Protein AF-W7C9P1-F1 (afdb_monomer)

Structure (mmCIF, N/CA/C/O backbone):
data_AF-W7C9P1-F1
#
_entry.id   AF-W7C9P1-F1
#
loop_
_atom_site.group_PDB
_atom_site.id
_atom_site.type_symbol
_atom_site.label_atom_id
_atom_site.label_alt_id
_atom_site.label_comp_id
_atom_site.label_asym_id
_atom_site.label_entity_id
_atom_site.label_seq_id
_atom_site.pdbx_PDB_ins_code
_atom_site.Cartn_x
_atom_site.Cartn_y
_atom_site.Cartn_z
_atom_site.occupancy
_atom_site.B_iso_or_equiv
_atom_site.auth_seq_id
_atom_site.auth_comp_id
_atom_site.auth_asym_id
_atom_site.auth_atom_id
_atom_site.pdbx_PDB_model_num
ATOM 1 N N . MET A 1 1 ? 1.995 15.507 2.964 1.00 58.19 1 MET A N 1
ATOM 2 C CA . MET A 1 1 ? 1.226 14.463 2.257 1.00 58.19 1 MET A CA 1
ATOM 3 C C . MET A 1 1 ? 0.736 15.011 0.924 1.00 58.19 1 MET A C 1
ATOM 5 O O . MET A 1 1 ? -0.147 15.858 0.906 1.00 58.19 1 MET A O 1
ATOM 9 N N . LYS A 1 2 ? 1.334 14.571 -0.186 1.00 70.00 2 LYS A N 1
ATOM 10 C CA . LYS A 1 2 ? 0.859 14.867 -1.545 1.00 70.00 2 LYS A CA 1
ATOM 11 C C . LYS A 1 2 ? 0.631 13.533 -2.247 1.00 70.00 2 LYS A C 1
ATOM 13 O O . LYS A 1 2 ? 1.582 12.778 -2.423 1.00 70.00 2 LYS A O 1
ATOM 18 N N . ALA A 1 3 ? -0.624 13.221 -2.562 1.00 76.38 3 ALA A N 1
ATOM 19 C CA . ALA A 1 3 ? -0.940 12.045 -3.362 1.00 76.38 3 ALA A CA 1
ATOM 20 C C . ALA A 1 3 ? -0.412 12.241 -4.796 1.00 76.38 3 ALA A C 1
ATOM 22 O O . ALA A 1 3 ? -0.352 13.381 -5.271 1.00 76.38 3 ALA A O 1
ATOM 23 N N . PRO A 1 4 ? 0.000 11.167 -5.485 1.00 81.19 4 PRO A N 1
ATOM 24 C CA . PRO A 1 4 ? 0.411 11.264 -6.876 1.00 81.19 4 PRO A CA 1
ATOM 25 C C . PRO A 1 4 ? -0.785 11.641 -7.756 1.00 81.19 4 PRO A C 1
ATOM 27 O O . PRO A 1 4 ? -1.886 11.125 -7.572 1.00 81.19 4 PRO A O 1
ATOM 30 N N . THR A 1 5 ? -0.558 12.508 -8.740 1.00 83.81 5 THR A N 1
ATOM 31 C CA . THR A 1 5 ? -1.528 12.742 -9.814 1.00 83.81 5 THR A CA 1
ATOM 32 C C . THR A 1 5 ? -1.444 11.582 -10.802 1.00 83.81 5 THR A C 1
ATOM 34 O O . THR A 1 5 ? -0.362 11.271 -11.304 1.00 83.81 5 THR A O 1
ATOM 37 N N . LEU A 1 6 ? -2.574 10.938 -11.084 1.00 82.06 6 LEU A N 1
ATOM 38 C CA . LEU A 1 6 ? -2.697 9.866 -12.071 1.00 82.06 6 LEU A CA 1
ATOM 39 C C . LEU A 1 6 ? -3.801 10.235 -13.069 1.00 82.06 6 LEU A C 1
ATOM 41 O O . LEU A 1 6 ? -4.776 10.857 -12.660 1.00 82.06 6 LEU A O 1
ATOM 45 N N . PRO A 1 7 ? -3.668 9.870 -14.356 1.00 82.50 7 PRO A N 1
ATOM 46 C CA . PRO A 1 7 ? -4.754 10.040 -15.314 1.00 82.50 7 PRO A CA 1
ATOM 47 C C . PRO A 1 7 ? -5.923 9.104 -14.974 1.00 82.50 7 PRO A C 1
ATOM 49 O O . PRO A 1 7 ? -5.694 7.966 -14.548 1.00 82.50 7 PRO A O 1
ATOM 52 N N . ASP A 1 8 ? -7.155 9.550 -15.230 1.00 80.50 8 ASP A N 1
ATOM 53 C CA . ASP A 1 8 ? -8.394 8.824 -14.898 1.00 80.50 8 ASP A CA 1
ATOM 54 C C . ASP A 1 8 ? -8.399 7.387 -15.441 1.00 80.50 8 ASP A C 1
ATOM 56 O O . ASP A 1 8 ? -8.692 6.432 -14.723 1.00 80.50 8 ASP A O 1
ATOM 60 N N . THR A 1 9 ? -7.919 7.209 -16.675 1.00 78.88 9 THR A N 1
ATOM 61 C CA . THR A 1 9 ? -7.809 5.902 -17.346 1.00 78.88 9 THR A CA 1
ATOM 62 C C . THR A 1 9 ? -6.934 4.891 -16.604 1.00 78.88 9 THR A C 1
ATOM 64 O O . THR A 1 9 ? -7.129 3.681 -16.738 1.00 78.88 9 THR A O 1
ATOM 67 N N . LYS A 1 10 ? -5.950 5.359 -15.824 1.00 78.25 10 LYS A N 1
ATOM 68 C CA . LYS A 1 10 ? -5.154 4.493 -14.948 1.00 78.25 10 LYS A CA 1
ATOM 69 C C . LYS A 1 10 ? -5.873 4.234 -13.632 1.00 78.25 10 LYS A C 1
ATOM 71 O O . LYS A 1 10 ? -5.804 3.108 -13.158 1.00 78.25 10 LYS A O 1
ATOM 76 N N . MET A 1 11 ? -6.563 5.224 -13.064 1.00 79.75 11 MET A N 1
ATOM 77 C CA . MET A 1 11 ? -7.302 5.069 -11.804 1.00 79.75 11 MET A CA 1
ATOM 78 C C . MET A 1 11 ? -8.395 4.000 -11.883 1.00 79.75 11 MET A C 1
ATOM 80 O O . MET A 1 11 ? -8.515 3.206 -10.954 1.00 79.75 11 MET A O 1
ATOM 84 N N . GLU A 1 12 ? -9.132 3.926 -12.991 1.00 80.00 12 GLU A N 1
ATOM 85 C CA . GLU A 1 12 ? -10.220 2.951 -13.183 1.00 80.00 12 GLU A CA 1
ATOM 86 C C . GLU A 1 12 ? -9.760 1.486 -13.137 1.00 80.00 12 GLU A C 1
ATOM 88 O O . GLU A 1 12 ? -10.553 0.595 -12.840 1.00 80.00 12 GLU A O 1
ATOM 93 N N . ARG A 1 13 ? -8.478 1.225 -13.419 1.00 83.38 13 ARG A N 1
ATOM 94 C CA . ARG A 1 13 ? -7.908 -0.130 -13.503 1.00 83.38 13 ARG A CA 1
ATOM 95 C C . ARG A 1 13 ? -7.174 -0.565 -12.236 1.00 83.38 13 ARG A C 1
ATOM 97 O O . ARG A 1 13 ? -6.695 -1.694 -12.175 1.00 83.38 13 ARG A O 1
ATOM 104 N N . LEU A 1 14 ? -7.027 0.322 -11.254 1.00 89.88 14 LEU A N 1
ATOM 105 C CA . LEU A 1 14 ? -6.298 0.020 -10.027 1.00 89.88 14 LEU A CA 1
ATOM 106 C C . LEU A 1 14 ? -7.180 -0.762 -9.052 1.00 89.88 14 LEU A C 1
ATOM 108 O O . LEU A 1 14 ? -8.279 -0.335 -8.710 1.00 89.88 14 LEU A O 1
ATOM 112 N N . VAL A 1 15 ? -6.640 -1.858 -8.520 1.00 94.69 15 VAL A N 1
ATOM 113 C CA . VAL A 1 15 ? -7.238 -2.570 -7.380 1.00 94.69 15 VAL A CA 1
ATOM 114 C C . VAL A 1 15 ? -7.120 -1.735 -6.101 1.00 94.69 15 VAL A C 1
ATOM 116 O O . VAL A 1 15 ? -8.031 -1.688 -5.276 1.00 94.69 15 VAL A O 1
ATOM 119 N N . PHE A 1 16 ? -6.001 -1.031 -5.954 1.00 95.50 16 PHE A N 1
ATOM 120 C CA . PHE A 1 16 ? -5.776 -0.039 -4.910 1.00 95.50 16 PHE A CA 1
ATOM 121 C C . PHE A 1 16 ? -4.859 1.084 -5.405 1.00 95.50 16 PHE A C 1
ATOM 123 O O . PHE A 1 16 ? -4.040 0.893 -6.310 1.00 95.50 16 PHE A O 1
ATOM 130 N N . LEU A 1 17 ? -4.964 2.251 -4.773 1.00 94.62 17 LEU A N 1
ATOM 131 C CA . LEU A 1 17 ? -4.023 3.356 -4.916 1.00 94.62 17 LEU A CA 1
ATOM 132 C C . LEU A 1 17 ? -3.065 3.338 -3.729 1.00 94.62 17 LEU A C 1
ATOM 134 O O . LEU A 1 17 ? -3.497 3.223 -2.588 1.00 94.62 17 LEU A O 1
ATOM 138 N N . GLY A 1 18 ? -1.768 3.510 -3.959 1.00 95.00 18 GLY A N 1
ATOM 139 C CA . GLY A 1 18 ? -0.845 3.704 -2.851 1.00 95.00 18 GLY A CA 1
ATOM 140 C C . GLY A 1 18 ? 0.397 4.479 -3.237 1.00 95.00 18 GLY A C 1
ATOM 141 O O . GLY A 1 18 ? 0.842 4.432 -4.380 1.00 95.00 18 GLY A O 1
ATOM 142 N N . TRP A 1 19 ? 0.995 5.171 -2.276 1.00 94.44 19 TRP A N 1
ATOM 143 C CA . TRP A 1 19 ? 2.204 5.962 -2.500 1.00 94.44 19 TRP A CA 1
ATOM 144 C C . TRP A 1 19 ? 3.051 6.058 -1.237 1.00 94.44 19 TRP A C 1
ATOM 146 O O . TRP A 1 19 ? 2.551 5.911 -0.122 1.00 94.44 19 TRP A O 1
ATOM 156 N N . ASN A 1 20 ? 4.345 6.298 -1.434 1.00 92.94 20 ASN A N 1
ATOM 157 C CA . ASN A 1 20 ? 5.298 6.516 -0.353 1.00 92.94 20 ASN A CA 1
ATOM 158 C C . ASN A 1 20 ? 5.484 8.026 -0.164 1.00 92.94 20 ASN A C 1
ATOM 160 O O . ASN A 1 20 ? 5.810 8.729 -1.118 1.00 92.94 20 ASN A O 1
ATOM 164 N N . ASP A 1 21 ? 5.297 8.514 1.056 1.00 91.31 21 ASP A N 1
ATOM 165 C CA . ASP A 1 21 ? 5.729 9.839 1.492 1.00 91.31 21 ASP A CA 1
ATOM 166 C C . ASP A 1 21 ? 7.104 9.682 2.152 1.00 91.31 21 ASP A C 1
ATOM 168 O O . ASP A 1 21 ? 7.225 9.244 3.299 1.00 91.31 21 ASP A O 1
ATOM 172 N N . THR A 1 22 ? 8.154 9.979 1.388 1.00 85.44 22 THR A N 1
ATOM 173 C CA . THR A 1 22 ? 9.546 9.828 1.831 1.00 85.44 22 THR A CA 1
ATOM 174 C C . THR A 1 22 ? 9.912 10.796 2.952 1.00 85.44 22 THR A C 1
ATOM 176 O O . THR A 1 22 ? 10.745 10.450 3.785 1.00 85.44 22 THR A O 1
ATOM 179 N N . GLY A 1 23 ? 9.271 11.967 3.026 1.00 87.19 23 GLY A N 1
ATOM 180 C CA . GLY A 1 23 ? 9.498 12.926 4.108 1.00 87.19 23 GLY A CA 1
ATOM 181 C C . GLY A 1 23 ? 8.985 12.404 5.449 1.00 87.19 23 GLY A C 1
ATOM 182 O O . GLY A 1 23 ? 9.651 12.550 6.467 1.00 87.19 23 GLY A O 1
ATOM 183 N N . ALA A 1 24 ? 7.831 11.733 5.439 1.00 87.62 24 ALA A N 1
ATOM 184 C CA . ALA A 1 24 ? 7.244 11.137 6.638 1.00 87.62 24 ALA A CA 1
ATOM 185 C C . ALA A 1 24 ? 7.675 9.680 6.895 1.00 87.62 24 ALA A C 1
ATOM 187 O O . ALA A 1 24 ? 7.278 9.113 7.911 1.00 87.62 24 ALA A O 1
ATOM 188 N N . GLN A 1 25 ? 8.422 9.054 5.975 1.00 90.00 25 GLN A N 1
ATOM 189 C CA . GLN A 1 25 ? 8.707 7.607 5.966 1.00 90.00 25 GLN A CA 1
ATOM 190 C C . GLN A 1 25 ? 7.433 6.750 6.090 1.00 90.00 25 GLN A C 1
ATOM 192 O O . GLN A 1 25 ? 7.408 5.691 6.726 1.00 90.00 25 GLN A O 1
ATOM 197 N N . LYS A 1 26 ? 6.349 7.220 5.464 1.00 93.69 26 LYS A N 1
ATOM 198 C CA . LYS A 1 26 ? 5.038 6.566 5.476 1.00 93.69 26 LYS A CA 1
ATOM 199 C C . LYS A 1 26 ? 4.673 6.057 4.096 1.00 93.69 26 LYS A C 1
ATOM 201 O O . LYS A 1 26 ? 5.013 6.666 3.086 1.00 93.69 26 LYS A O 1
ATOM 206 N N . LYS A 1 27 ? 3.907 4.976 4.051 1.00 95.75 27 LYS A N 1
ATOM 207 C CA . LYS A 1 27 ? 3.139 4.583 2.872 1.00 95.75 27 LYS A CA 1
ATOM 208 C C . LYS A 1 27 ? 1.655 4.748 3.181 1.00 95.75 27 LYS A C 1
ATOM 210 O O . LYS A 1 27 ? 1.195 4.438 4.279 1.00 95.75 27 LYS A O 1
ATOM 215 N N . PHE A 1 28 ? 0.927 5.247 2.195 1.00 95.38 28 PHE A N 1
ATOM 216 C CA . PHE A 1 28 ? -0.522 5.372 2.216 1.00 95.38 28 PHE A CA 1
ATOM 217 C C . PHE A 1 28 ? -1.112 4.416 1.189 1.00 95.38 28 PHE A C 1
ATOM 219 O O . PHE A 1 28 ? -0.553 4.261 0.100 1.00 95.38 28 PHE A O 1
ATOM 226 N N . ILE A 1 29 ? -2.218 3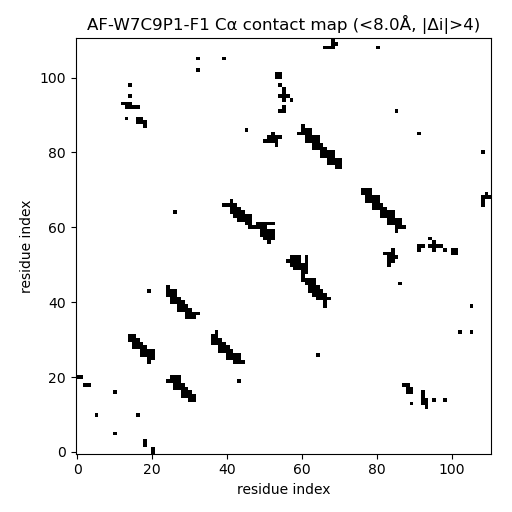.772 1.545 1.00 95.62 29 ILE A N 1
ATOM 227 C CA . ILE A 1 29 ? -2.969 2.843 0.703 1.00 95.62 29 ILE A CA 1
ATOM 228 C C . ILE A 1 29 ? -4.441 3.236 0.785 1.00 95.62 29 ILE A C 1
ATOM 230 O O . ILE A 1 29 ? -4.964 3.466 1.871 1.00 95.62 29 ILE A O 1
ATOM 234 N N . ILE A 1 30 ? -5.110 3.307 -0.358 1.00 94.62 30 ILE A N 1
ATOM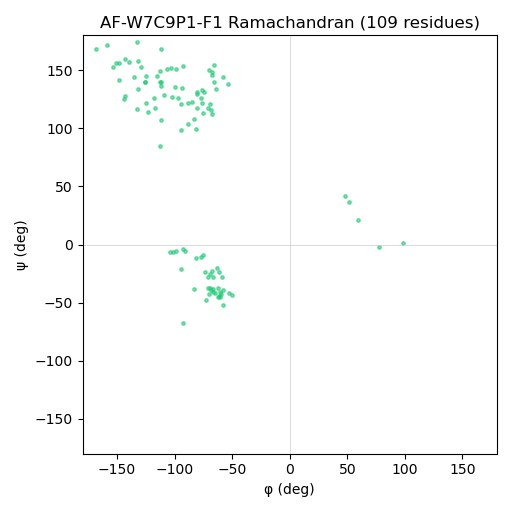 235 C CA . ILE A 1 30 ? -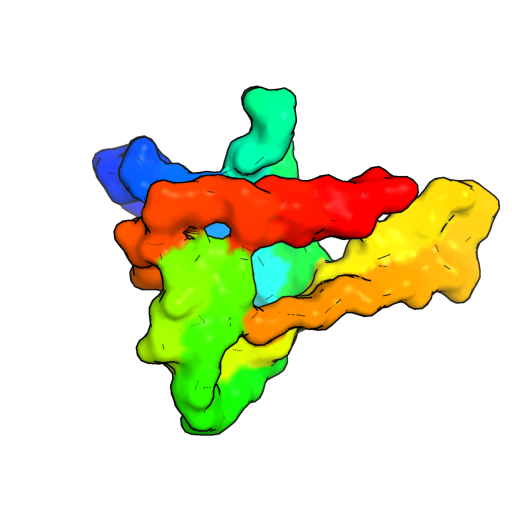6.552 3.480 -0.479 1.00 94.62 30 ILE A CA 1
ATOM 236 C C . ILE A 1 30 ? -7.069 2.326 -1.328 1.00 94.62 30 ILE A C 1
ATOM 238 O O . ILE A 1 30 ? -6.639 2.150 -2.468 1.00 94.62 30 ILE A O 1
ATOM 242 N N . ALA A 1 31 ? -7.991 1.549 -0.775 1.00 94.88 31 ALA A N 1
ATOM 243 C CA . ALA A 1 31 ? -8.592 0.401 -1.440 1.00 94.88 31 ALA A CA 1
ATOM 244 C C . ALA A 1 31 ? -10.090 0.336 -1.144 1.00 94.88 31 ALA A C 1
ATOM 246 O O . ALA A 1 31 ? -10.553 0.873 -0.134 1.00 94.88 31 ALA A O 1
ATOM 247 N N . LYS A 1 32 ? -10.855 -0.328 -2.011 1.00 92.81 32 LYS A N 1
ATOM 248 C CA . LYS A 1 32 ? -12.233 -0.701 -1.678 1.00 92.81 32 LYS A CA 1
ATOM 249 C C . LYS A 1 32 ? -12.199 -1.892 -0.723 1.00 92.81 32 LYS A C 1
ATOM 251 O O . LYS A 1 32 ? -11.473 -2.841 -0.977 1.00 92.81 32 LYS A O 1
ATOM 256 N N . HIS A 1 33 ? -12.982 -1.820 0.343 1.00 92.25 33 HIS A N 1
ATOM 257 C CA . HIS A 1 33 ? -13.188 -2.893 1.308 1.00 92.25 33 HIS A CA 1
ATOM 258 C C . HIS A 1 33 ? -14.649 -2.861 1.757 1.00 92.25 33 HIS A C 1
ATOM 260 O O . HIS A 1 33 ? -15.142 -1.790 2.116 1.00 92.25 33 HIS A O 1
ATOM 266 N N . ASP A 1 34 ? -15.348 -3.996 1.685 1.00 90.44 34 ASP A N 1
ATOM 267 C CA . ASP A 1 34 ? -16.790 -4.110 1.964 1.00 90.44 34 ASP A CA 1
ATOM 268 C C . ASP A 1 34 ? -17.629 -3.017 1.252 1.00 90.44 34 ASP A C 1
ATOM 270 O O . ASP A 1 34 ? -18.518 -2.386 1.820 1.00 90.44 34 ASP A O 1
ATOM 274 N N . GLY A 1 35 ? -17.299 -2.736 -0.015 1.00 89.12 35 GLY A N 1
ATOM 275 C CA . GLY A 1 35 ? -17.989 -1.737 -0.844 1.00 89.12 35 GLY A CA 1
ATOM 276 C C . GLY A 1 35 ? -17.630 -0.271 -0.559 1.00 89.12 35 GLY A C 1
ATOM 277 O O . GLY A 1 35 ? -18.102 0.613 -1.272 1.00 89.12 35 GLY A O 1
ATOM 278 N N . GLN A 1 36 ? -16.766 0.010 0.421 1.00 92.12 36 GLN A N 1
ATOM 279 C CA . GLN A 1 36 ? -16.383 1.369 0.816 1.00 92.12 36 GLN A CA 1
ATOM 280 C C . GLN A 1 36 ? -14.902 1.656 0.559 1.00 92.12 36 GLN A C 1
ATOM 282 O O . GLN A 1 36 ? -14.042 0.794 0.735 1.00 92.12 36 GLN A O 1
ATOM 287 N N . LEU A 1 37 ? -14.577 2.899 0.189 1.00 92.69 37 LEU A N 1
ATOM 288 C CA . LEU A 1 37 ? -13.183 3.340 0.119 1.00 92.69 37 LEU A CA 1
ATOM 289 C C . LEU A 1 37 ? -12.596 3.439 1.528 1.00 92.69 37 LEU A C 1
ATOM 291 O O . LEU A 1 37 ? -13.070 4.195 2.371 1.00 92.69 37 LEU A O 1
ATOM 295 N N . THR A 1 38 ? -11.536 2.676 1.766 1.00 93.50 38 THR A N 1
ATOM 296 C CA . THR A 1 38 ? -10.817 2.612 3.033 1.00 93.50 38 THR A CA 1
ATOM 297 C C . THR A 1 38 ? -9.382 3.077 2.838 1.00 93.50 38 THR A C 1
ATOM 299 O O . THR A 1 38 ? -8.659 2.550 1.993 1.00 93.50 38 THR A O 1
ATOM 302 N N . GLY A 1 39 ? -8.968 4.049 3.651 1.00 93.00 39 GLY A N 1
ATOM 303 C CA . GLY A 1 39 ? -7.584 4.499 3.746 1.00 93.00 39 GLY A CA 1
ATOM 304 C C . GLY A 1 39 ? -6.833 3.787 4.869 1.00 93.00 39 GLY A C 1
ATOM 305 O O . GLY A 1 39 ? -7.327 3.692 5.991 1.00 93.00 39 GLY A O 1
ATOM 306 N N . VAL A 1 40 ? -5.619 3.337 4.574 1.00 93.19 40 VAL A N 1
ATOM 307 C CA . VAL A 1 40 ? -4.662 2.776 5.528 1.00 93.19 40 VAL A CA 1
ATOM 308 C C . VAL A 1 40 ? -3.353 3.548 5.410 1.00 93.19 40 VAL A C 1
ATOM 310 O O . VAL A 1 40 ? -2.905 3.884 4.313 1.00 93.19 40 VAL A O 1
ATOM 313 N N . GLN A 1 41 ? -2.719 3.823 6.547 1.00 93.7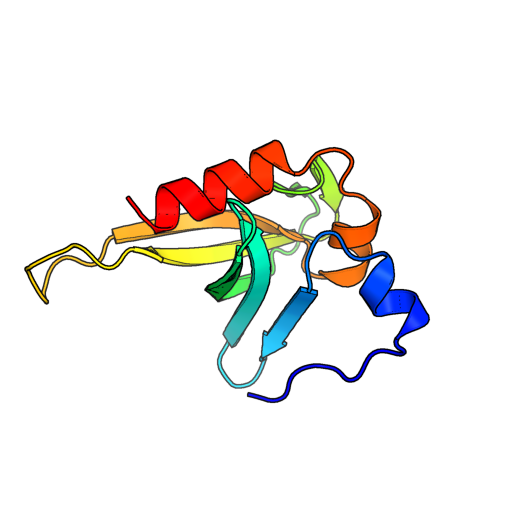5 41 GLN A N 1
ATOM 314 C CA . GLN A 1 41 ? -1.375 4.389 6.597 1.00 93.75 41 GLN A CA 1
ATOM 315 C C . GLN A 1 41 ? -0.484 3.562 7.517 1.00 93.75 41 GLN A C 1
ATOM 317 O O . GLN A 1 41 ? -0.961 2.948 8.468 1.00 93.75 41 GLN A O 1
ATOM 322 N N . GLY A 1 42 ? 0.813 3.592 7.248 1.00 94.50 42 GLY A N 1
ATOM 323 C CA . GLY A 1 42 ? 1.809 2.894 8.045 1.00 94.50 42 GLY A CA 1
ATOM 324 C C . GLY A 1 42 ? 3.221 3.335 7.688 1.00 94.50 42 GLY A C 1
ATOM 325 O O . GLY A 1 42 ? 3.429 4.019 6.682 1.00 94.50 42 GLY A O 1
ATOM 326 N N . SER A 1 43 ? 4.195 2.952 8.508 1.00 96.00 43 SER A N 1
ATOM 327 C CA . SER A 1 43 ? 5.606 3.122 8.149 1.00 96.00 43 SER A CA 1
ATOM 328 C C . SER A 1 43 ? 5.981 2.160 7.024 1.00 96.00 43 SER A C 1
ATOM 330 O O . SER A 1 43 ? 5.399 1.080 6.897 1.00 96.00 43 SER A O 1
ATOM 332 N N . PHE A 1 44 ? 6.936 2.557 6.186 1.00 96.25 44 PHE A N 1
ATOM 333 C CA . PHE A 1 44 ? 7.438 1.706 5.112 1.00 96.25 44 PHE A CA 1
ATOM 334 C C . PHE A 1 44 ? 8.961 1.696 5.098 1.00 96.25 44 PHE A C 1
ATOM 336 O O . PHE A 1 44 ? 9.591 2.716 4.832 1.00 96.25 44 PHE A O 1
ATOM 343 N N . THR A 1 45 ? 9.549 0.528 5.344 1.00 95.62 45 THR A N 1
ATOM 344 C CA . THR A 1 45 ? 11.001 0.329 5.321 1.00 95.62 45 THR A CA 1
ATOM 345 C C . THR A 1 45 ? 11.372 -0.567 4.139 1.00 95.62 45 THR A C 1
ATOM 347 O O . THR A 1 45 ? 11.093 -1.769 4.187 1.00 95.62 45 THR A O 1
ATOM 350 N N . PRO A 1 46 ? 11.977 -0.027 3.064 1.00 94.12 46 PRO A N 1
ATOM 351 C CA . PRO A 1 46 ? 12.441 -0.831 1.936 1.00 94.12 46 PRO A CA 1
ATOM 352 C C . PRO A 1 46 ? 13.437 -1.904 2.387 1.00 94.12 46 PRO A C 1
ATOM 354 O O . PRO A 1 46 ? 14.266 -1.651 3.260 1.00 94.12 46 PRO A O 1
ATOM 357 N N . VAL A 1 47 ? 13.398 -3.082 1.763 1.00 94.62 47 VAL A N 1
ATOM 358 C CA . VAL A 1 47 ? 14.440 -4.103 1.942 1.00 94.62 47 VAL A CA 1
ATOM 359 C C . VAL A 1 47 ? 15.330 -4.190 0.705 1.00 94.62 47 VAL A C 1
ATOM 361 O O . VAL A 1 47 ? 14.903 -3.900 -0.411 1.00 94.62 47 VAL A O 1
ATOM 364 N N . SER A 1 48 ? 16.591 -4.583 0.897 1.00 90.94 48 SER A N 1
ATOM 365 C CA . SER A 1 48 ? 17.590 -4.647 -0.181 1.00 90.94 48 SER A CA 1
ATOM 366 C C . SER A 1 48 ? 17.379 -5.815 -1.147 1.00 90.94 48 SER A C 1
ATOM 368 O O . SER A 1 48 ? 17.818 -5.754 -2.294 1.00 90.94 48 SER A O 1
ATOM 370 N N . LYS A 1 49 ? 16.705 -6.880 -0.701 1.00 90.12 49 LYS A N 1
ATOM 371 C CA . LYS A 1 49 ? 16.432 -8.085 -1.495 1.00 90.12 49 LYS A CA 1
ATOM 372 C C . LYS A 1 49 ? 14.988 -8.099 -1.993 1.00 90.12 49 LYS A C 1
ATOM 374 O O . LYS A 1 49 ? 14.095 -7.551 -1.351 1.00 90.12 49 LYS A O 1
ATOM 379 N N . LYS A 1 50 ? 14.760 -8.758 -3.133 1.00 95.25 50 LYS A N 1
ATOM 380 C CA . LYS A 1 50 ? 13.401 -9.078 -3.588 1.00 95.25 50 LYS A CA 1
ATOM 381 C C . LYS A 1 50 ? 12.732 -10.069 -2.630 1.00 95.25 50 LYS A C 1
ATOM 383 O O . LYS A 1 50 ? 13.419 -10.840 -1.958 1.00 95.25 50 LYS A O 1
ATOM 388 N N . GLY A 1 51 ? 11.406 -10.046 -2.587 1.00 97.06 51 GLY A N 1
ATOM 389 C CA . GLY A 1 51 ? 10.603 -10.960 -1.784 1.00 97.06 51 GLY A CA 1
ATOM 390 C C . GLY A 1 51 ? 9.169 -11.059 -2.292 1.00 97.06 51 GLY A C 1
ATOM 391 O O . GLY A 1 51 ? 8.753 -10.308 -3.175 1.00 97.06 51 GLY A O 1
ATOM 392 N N . ILE A 1 52 ? 8.411 -11.994 -1.720 1.00 97.81 52 ILE A N 1
ATOM 393 C CA . ILE A 1 52 ? 7.003 -12.190 -2.068 1.00 97.81 52 ILE A CA 1
ATOM 394 C C . ILE A 1 52 ? 6.164 -11.093 -1.416 1.00 97.81 52 ILE A C 1
ATOM 396 O O . ILE A 1 52 ? 6.172 -10.929 -0.196 1.00 97.81 52 ILE A O 1
ATOM 400 N N . CYS A 1 53 ? 5.439 -10.331 -2.231 1.00 98.31 53 CYS A N 1
ATOM 401 C CA . CYS A 1 53 ? 4.514 -9.319 -1.737 1.00 98.31 53 CYS A CA 1
ATOM 402 C C . CYS A 1 53 ? 3.239 -9.960 -1.173 1.00 98.31 53 CYS A C 1
ATOM 404 O O . CYS A 1 53 ? 2.577 -10.731 -1.860 1.00 98.31 53 CYS A O 1
ATOM 406 N N . ALA A 1 54 ? 2.820 -9.553 0.024 1.00 97.62 54 ALA A N 1
ATOM 407 C CA . ALA A 1 54 ? 1.603 -10.048 0.663 1.00 97.62 54 ALA A CA 1
ATOM 408 C C . ALA A 1 54 ? 0.305 -9.711 -0.099 1.00 97.62 54 ALA A C 1
ATOM 410 O O . ALA A 1 54 ? -0.700 -10.375 0.109 1.00 97.62 54 ALA A O 1
ATOM 411 N N . PHE A 1 55 ? 0.295 -8.714 -0.991 1.00 97.44 55 PHE A N 1
ATOM 412 C CA . PHE A 1 55 ? -0.902 -8.339 -1.756 1.00 97.44 55 PHE A CA 1
ATOM 413 C C . PHE A 1 55 ? -0.958 -9.055 -3.109 1.00 97.44 55 PHE A C 1
ATOM 415 O O . PHE A 1 55 ? -1.795 -9.936 -3.320 1.00 97.44 55 PHE A O 1
ATOM 422 N N . CYS A 1 56 ? -0.036 -8.730 -4.020 1.00 97.69 56 CYS A N 1
ATOM 423 C CA . CYS A 1 56 ? -0.032 -9.301 -5.370 1.00 97.69 56 CYS A CA 1
ATOM 424 C C . CYS A 1 56 ? 0.597 -10.701 -5.456 1.00 97.69 56 CYS A 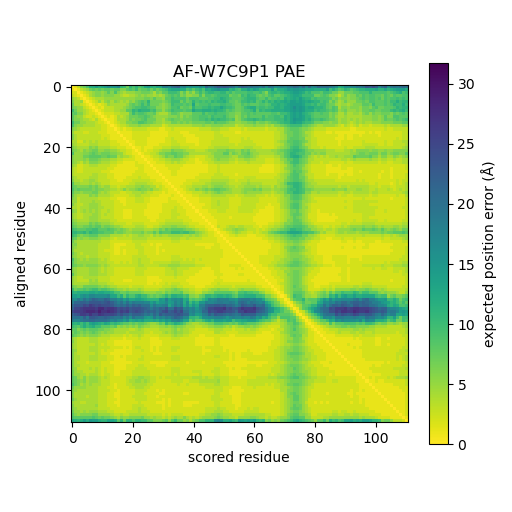C 1
ATOM 426 O O . CYS A 1 56 ? 0.449 -11.363 -6.479 1.00 97.69 56 CYS A O 1
ATOM 428 N N . HIS A 1 57 ? 1.282 -11.164 -4.402 1.00 97.44 57 HIS A N 1
ATOM 429 C CA . HIS A 1 57 ? 1.937 -12.477 -4.331 1.00 97.44 57 HIS A CA 1
ATOM 430 C C . HIS A 1 57 ? 3.010 -12.723 -5.407 1.00 97.44 57 HIS A C 1
ATOM 432 O O . HIS A 1 57 ? 3.372 -13.8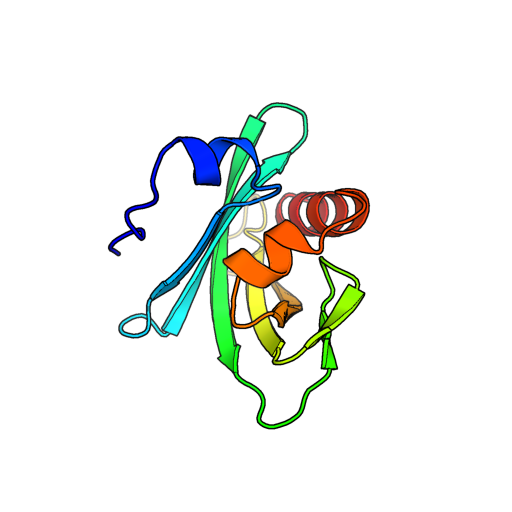61 -5.693 1.00 97.44 57 HIS A O 1
ATOM 438 N N . GLN A 1 58 ? 3.548 -11.643 -5.982 1.00 97.69 58 GLN A N 1
ATOM 439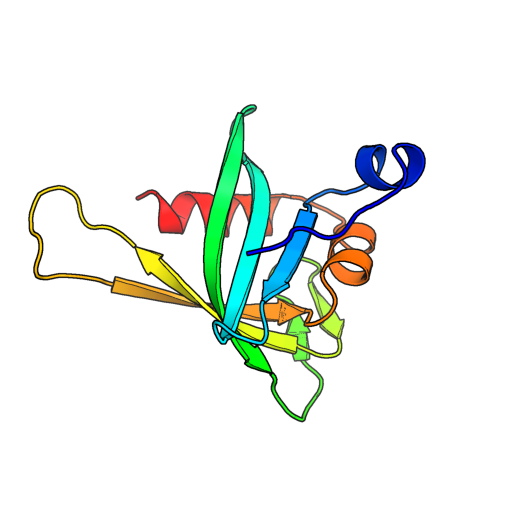 C CA . GLN A 1 58 ? 4.673 -11.674 -6.916 1.00 97.69 58 GLN A CA 1
ATOM 440 C C . GLN A 1 58 ? 6.005 -11.487 -6.184 1.00 97.69 58 GLN A C 1
ATOM 442 O O . GLN A 1 58 ? 6.060 -10.847 -5.128 1.00 97.69 58 GLN A O 1
ATOM 447 N N . ASN A 1 59 ? 7.084 -12.016 -6.769 1.00 97.31 59 ASN A N 1
ATOM 448 C CA . ASN A 1 59 ? 8.448 -11.789 -6.295 1.00 97.31 59 ASN A CA 1
ATOM 449 C C . ASN A 1 59 ? 8.984 -10.445 -6.812 1.00 97.31 59 ASN A C 1
ATOM 451 O O . ASN A 1 59 ? 9.438 -10.334 -7.952 1.00 97.31 59 ASN A O 1
ATOM 455 N N . GLU A 1 60 ? 8.946 -9.425 -5.962 1.00 96.69 60 GLU A N 1
ATOM 456 C CA . GLU A 1 60 ? 9.187 -8.032 -6.336 1.00 96.69 60 GLU A CA 1
ATOM 457 C C . GLU A 1 60 ? 10.149 -7.326 -5.379 1.00 96.69 60 GLU A C 1
ATOM 459 O O . GLU A 1 60 ? 10.545 -7.858 -4.340 1.00 96.69 60 GLU A O 1
ATOM 464 N N . ARG A 1 61 ? 10.529 -6.085 -5.707 1.00 96.88 61 ARG A N 1
ATOM 465 C CA . ARG A 1 61 ? 11.140 -5.196 -4.707 1.00 96.88 61 ARG A CA 1
ATOM 466 C C . ARG A 1 61 ? 10.092 -4.840 -3.657 1.00 96.88 61 ARG A C 1
ATOM 468 O O . ARG A 1 61 ? 9.132 -4.123 -3.951 1.00 96.88 61 ARG A O 1
ATOM 475 N N . VAL A 1 62 ? 10.292 -5.324 -2.438 1.00 97.75 62 VAL A N 1
ATOM 476 C CA . VAL A 1 62 ? 9.368 -5.129 -1.318 1.00 97.75 62 VAL A CA 1
ATOM 477 C C . VAL A 1 62 ? 9.971 -4.237 -0.236 1.00 97.75 62 VAL A C 1
ATOM 479 O O . VAL A 1 62 ? 11.157 -3.906 -0.237 1.00 97.75 62 VAL A O 1
ATOM 482 N N . GLY A 1 63 ? 9.126 -3.821 0.693 1.00 96.88 63 GLY A N 1
ATOM 483 C CA . GLY A 1 63 ? 9.514 -3.249 1.970 1.00 96.88 63 GLY A CA 1
ATOM 484 C C . GLY A 1 63 ? 8.539 -3.702 3.044 1.00 96.88 63 GLY A C 1
ATOM 485 O O . GLY A 1 63 ? 7.427 -4.144 2.746 1.00 96.88 63 GLY A O 1
ATOM 486 N N . LEU A 1 64 ? 8.975 -3.616 4.294 1.00 96.88 64 LEU A N 1
ATOM 487 C CA . LEU A 1 64 ? 8.127 -3.891 5.438 1.00 96.88 64 LEU A CA 1
ATOM 488 C C . LEU A 1 64 ? 7.184 -2.705 5.640 1.00 96.88 64 LEU A C 1
ATOM 490 O O . LEU A 1 64 ? 7.627 -1.605 5.971 1.00 96.88 64 LEU A O 1
ATOM 494 N N . PHE A 1 65 ? 5.895 -2.937 5.424 1.00 97.25 65 PHE A N 1
ATOM 495 C CA . PHE A 1 65 ? 4.837 -2.001 5.761 1.00 97.25 65 PHE A CA 1
ATOM 496 C C . PHE A 1 65 ? 4.288 -2.347 7.138 1.00 97.25 65 PHE A C 1
ATOM 498 O O . PHE A 1 65 ? 3.826 -3.470 7.335 1.00 97.25 65 PHE A O 1
ATOM 505 N N . LYS A 1 66 ? 4.351 -1.405 8.083 1.00 95.81 66 LYS A N 1
ATOM 506 C CA . LYS A 1 66 ? 3.778 -1.570 9.425 1.00 95.81 66 LYS A CA 1
ATOM 507 C C . LYS A 1 66 ? 2.676 -0.552 9.647 1.00 95.81 66 LYS A C 1
ATOM 509 O O . LYS A 1 66 ? 2.958 0.647 9.649 1.00 95.81 66 LYS A O 1
ATOM 514 N N . ALA A 1 67 ? 1.455 -1.029 9.845 1.00 93.62 67 ALA A N 1
ATOM 515 C CA . ALA A 1 67 ? 0.295 -0.198 10.133 1.00 93.62 67 ALA A CA 1
ATOM 516 C C . ALA A 1 67 ? -0.183 -0.428 11.572 1.00 93.62 67 ALA A C 1
ATOM 518 O O . ALA A 1 67 ? -0.237 -1.567 12.037 1.00 93.62 67 ALA A O 1
ATOM 519 N N . ASP A 1 68 ? -0.512 0.661 12.262 1.00 87.00 68 ASP A N 1
ATOM 520 C CA . ASP A 1 68 ? -0.976 0.625 13.648 1.00 87.00 68 ASP A CA 1
ATOM 521 C C . ASP A 1 68 ? -2.469 0.268 13.704 1.00 87.00 68 ASP A C 1
ATOM 523 O O . ASP A 1 68 ? -3.299 0.896 13.041 1.00 87.00 68 ASP A O 1
ATOM 527 N N . ILE A 1 69 ? -2.817 -0.712 14.536 1.00 83.62 69 ILE A N 1
ATOM 528 C CA . ILE A 1 69 ? -4.183 -1.037 14.941 1.00 83.62 69 ILE A CA 1
ATOM 529 C C . ILE A 1 69 ? -4.549 -0.130 16.115 1.00 83.62 69 ILE A C 1
ATOM 531 O O . ILE A 1 69 ? -3.901 -0.142 17.167 1.00 83.62 69 ILE A O 1
ATOM 535 N N . LYS A 1 70 ? -5.626 0.639 15.961 1.00 70.06 70 LYS A N 1
ATOM 536 C CA . LYS A 1 70 ? -6.203 1.401 17.070 1.00 70.06 70 LYS A CA 1
ATOM 537 C C . LYS A 1 70 ? -7.115 0.489 17.885 1.00 70.06 70 LYS A C 1
ATOM 539 O O . LYS A 1 70 ? -8.211 0.168 17.435 1.00 70.06 70 LYS A O 1
ATOM 544 N N . ALA A 1 71 ? -6.694 0.107 19.089 1.00 64.38 71 ALA A N 1
ATOM 545 C CA . ALA A 1 71 ? -7.563 -0.616 20.010 1.00 64.38 71 ALA A CA 1
ATOM 546 C C . ALA A 1 71 ? -8.756 0.267 20.427 1.00 64.38 71 ALA A C 1
ATOM 548 O O . ALA A 1 71 ? -8.591 1.440 20.776 1.00 64.38 71 ALA A O 1
ATOM 549 N N . LYS A 1 72 ? -9.973 -0.288 20.411 1.00 61.62 72 LYS A N 1
ATOM 550 C CA . LYS A 1 72 ? -11.154 0.403 20.942 1.00 61.62 72 LYS A CA 1
ATOM 551 C C . LYS A 1 72 ? -11.026 0.525 22.465 1.00 61.62 72 LYS A C 1
ATOM 553 O O . LYS A 1 72 ? -11.048 -0.480 23.165 1.00 61.62 72 LYS A O 1
ATOM 558 N N . GLY A 1 73 ? -10.931 1.755 22.970 1.00 60.84 73 GLY A N 1
ATOM 559 C CA . GLY A 1 73 ? -11.198 2.067 24.379 1.00 60.84 73 GLY A CA 1
ATOM 560 C C . GLY A 1 73 ? -10.001 2.197 25.326 1.00 60.84 73 GLY A C 1
ATOM 561 O O . GLY A 1 73 ? -10.235 2.484 26.494 1.00 60.84 73 GLY A O 1
ATOM 562 N N . ASN A 1 74 ? -8.748 2.052 24.878 1.00 53.53 74 ASN A N 1
ATOM 563 C CA . ASN A 1 74 ? -7.593 2.387 25.722 1.00 53.53 74 ASN A CA 1
ATOM 564 C C . ASN A 1 74 ? -6.454 2.997 24.892 1.00 53.53 74 ASN A C 1
ATOM 566 O O . ASN A 1 74 ? -6.021 2.406 23.904 1.00 53.53 74 ASN A O 1
ATOM 570 N N . THR A 1 75 ? -5.993 4.189 25.273 1.00 57.50 75 THR A N 1
ATOM 571 C CA . THR A 1 75 ? -5.045 5.009 24.496 1.00 57.50 75 THR A CA 1
ATOM 572 C C . THR A 1 75 ? -3.600 4.516 24.544 1.00 57.50 75 THR A C 1
ATOM 574 O O . THR A 1 75 ? -2.795 5.006 23.762 1.00 57.50 75 THR A O 1
ATOM 577 N N . ASP A 1 76 ? -3.282 3.539 25.400 1.00 58.44 76 ASP A N 1
ATOM 578 C CA . ASP A 1 76 ? -1.899 3.096 25.650 1.00 58.44 76 ASP A CA 1
ATOM 579 C C . ASP A 1 76 ? -1.506 1.764 24.992 1.00 58.44 76 ASP A C 1
ATOM 581 O O . ASP A 1 76 ? -0.333 1.400 24.999 1.00 58.44 76 ASP A O 1
ATOM 585 N N . ASN A 1 77 ? -2.443 1.040 24.369 1.00 57.81 77 ASN A N 1
ATOM 586 C CA . ASN A 1 77 ? -2.150 -0.242 23.721 1.00 57.81 77 ASN A CA 1
ATOM 587 C C . ASN A 1 77 ? -2.307 -0.146 22.199 1.00 57.81 77 ASN A C 1
ATOM 589 O O . ASN A 1 77 ? -3.346 -0.504 21.642 1.00 57.81 77 ASN A O 1
ATOM 593 N N . PHE A 1 78 ? -1.249 0.299 21.520 1.00 64.88 78 PHE A N 1
ATOM 594 C CA . PHE A 1 78 ? -1.138 0.197 20.065 1.00 64.88 78 PHE A CA 1
ATOM 595 C C . PHE A 1 78 ? -0.495 -1.141 19.695 1.00 64.88 78 PHE A C 1
ATOM 597 O O . PHE A 1 78 ? 0.617 -1.455 20.119 1.00 64.88 78 PHE A O 1
ATOM 604 N N . ARG A 1 79 ? -1.198 -1.944 18.895 1.00 80.75 79 ARG A N 1
ATOM 605 C CA . ARG A 1 79 ? -0.607 -3.097 18.199 1.00 80.75 79 ARG A CA 1
ATOM 606 C C . ARG A 1 79 ? -0.308 -2.675 16.770 1.00 80.75 79 ARG A C 1
ATOM 608 O O . ARG A 1 79 ? -1.010 -1.826 16.242 1.00 80.75 79 ARG A O 1
ATOM 615 N N . ALA A 1 80 ? 0.699 -3.260 16.136 1.00 86.50 80 ALA A N 1
ATOM 616 C CA . ALA A 1 80 ? 1.002 -2.995 14.732 1.00 86.50 80 ALA A CA 1
ATOM 617 C C . ALA A 1 80 ? 1.041 -4.304 13.945 1.00 86.50 80 ALA A C 1
ATOM 619 O O . ALA A 1 80 ? 1.590 -5.298 14.422 1.00 86.50 80 ALA A O 1
ATOM 620 N N . ILE A 1 81 ? 0.497 -4.282 12.731 1.00 91.75 81 ILE A N 1
ATOM 621 C CA . ILE A 1 81 ? 0.567 -5.399 11.785 1.00 91.75 81 ILE A CA 1
ATOM 622 C C . ILE A 1 81 ? 1.629 -5.061 10.750 1.00 91.75 81 ILE A C 1
ATOM 624 O O . ILE A 1 81 ? 1.598 -3.991 10.137 1.00 91.75 81 ILE A O 1
ATOM 628 N N . GLY A 1 82 ? 2.579 -5.977 10.573 1.00 93.94 82 GLY A N 1
ATOM 629 C CA . GLY A 1 82 ? 3.655 -5.867 9.597 1.00 93.94 82 GLY A CA 1
ATOM 630 C C . GLY A 1 82 ? 3.478 -6.853 8.449 1.00 93.94 82 GLY A C 1
ATOM 631 O O . GLY A 1 82 ? 3.345 -8.047 8.691 1.00 93.94 82 GLY A O 1
ATOM 632 N N . GLN A 1 83 ? 3.537 -6.374 7.208 1.00 96.25 83 GLN A N 1
ATOM 633 C CA . GLN A 1 83 ? 3.536 -7.213 6.005 1.00 96.25 83 GLN A CA 1
ATOM 634 C C . GLN A 1 83 ? 4.597 -6.728 5.013 1.00 96.25 83 GLN A C 1
ATOM 636 O O . GLN A 1 83 ? 4.822 -5.524 4.862 1.00 96.25 83 GLN A O 1
ATOM 641 N N . TYR A 1 84 ? 5.245 -7.653 4.304 1.00 97.56 84 TYR A N 1
ATOM 642 C CA . TYR A 1 84 ? 6.123 -7.292 3.192 1.00 97.56 84 TYR A CA 1
ATOM 643 C C . TYR A 1 84 ? 5.288 -7.012 1.948 1.00 97.56 84 TYR A C 1
ATOM 645 O O . TYR A 1 84 ? 4.607 -7.896 1.432 1.00 97.56 84 TYR A O 1
ATOM 653 N N . ILE A 1 85 ? 5.341 -5.781 1.447 1.00 97.94 85 ILE A N 1
ATOM 654 C CA . ILE A 1 85 ? 4.568 -5.364 0.273 1.00 97.94 85 ILE A CA 1
ATOM 655 C C . ILE A 1 85 ? 5.443 -4.622 -0.728 1.00 97.94 85 ILE A C 1
ATOM 657 O O . ILE A 1 85 ? 6.493 -4.087 -0.373 1.00 97.94 85 ILE A O 1
ATOM 661 N N . CYS A 1 86 ? 5.021 -4.592 -1.990 1.00 97.94 86 CYS A N 1
ATOM 662 C CA . CYS A 1 86 ? 5.759 -3.925 -3.056 1.00 97.94 86 CYS A CA 1
ATOM 663 C C . CY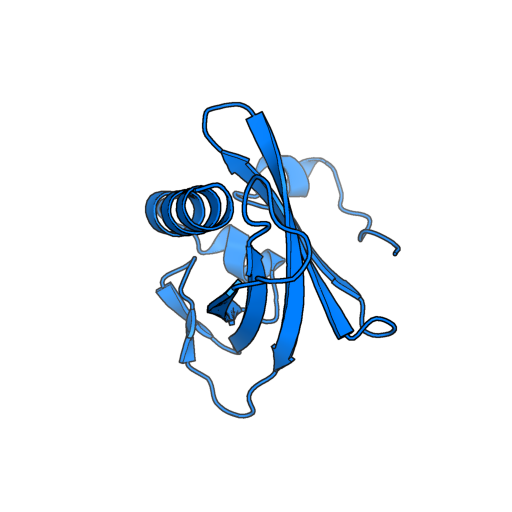S A 1 86 ? 6.082 -2.464 -2.710 1.00 97.94 86 CYS A C 1
ATOM 665 O O . CYS A 1 86 ? 5.241 -1.698 -2.226 1.00 97.94 86 CYS A O 1
ATOM 667 N N . ALA A 1 87 ? 7.309 -2.056 -3.029 1.00 95.75 87 ALA A N 1
ATOM 668 C CA . ALA A 1 87 ? 7.711 -0.657 -2.949 1.00 95.75 87 ALA A CA 1
ATOM 669 C C . ALA A 1 87 ? 6.956 0.200 -3.978 1.00 95.75 87 ALA A C 1
ATOM 671 O O . ALA A 1 87 ? 6.495 1.292 -3.630 1.00 95.75 87 ALA A O 1
ATOM 672 N N . ASP A 1 88 ? 6.784 -0.332 -5.194 1.00 95.44 88 ASP A N 1
ATOM 673 C CA . ASP A 1 88 ? 5.980 0.247 -6.272 1.00 95.44 88 ASP A CA 1
ATOM 674 C C . ASP A 1 88 ? 4.523 -0.227 -6.174 1.00 95.44 88 ASP A C 1
ATOM 676 O O . ASP A 1 88 ? 4.186 -1.365 -6.506 1.00 95.44 88 ASP A O 1
ATOM 680 N N . SER A 1 89 ? 3.656 0.658 -5.687 1.00 95.75 89 SER A N 1
ATOM 681 C CA . SER A 1 89 ? 2.235 0.361 -5.507 1.00 95.75 89 SER A CA 1
ATOM 682 C C . SER A 1 89 ? 1.469 0.259 -6.830 1.00 95.75 89 SER A C 1
ATOM 684 O O . SER A 1 89 ? 0.470 -0.451 -6.877 1.00 95.75 89 SER A O 1
ATOM 686 N N . LEU A 1 90 ? 1.901 0.950 -7.893 1.00 93.38 90 LEU A N 1
ATOM 687 C CA . LEU A 1 90 ? 1.210 0.917 -9.187 1.00 93.38 90 LEU A CA 1
ATOM 688 C C . LEU A 1 90 ? 1.435 -0.429 -9.870 1.00 93.38 90 LEU A C 1
ATOM 690 O O . LEU A 1 90 ? 0.472 -1.066 -10.292 1.00 93.38 90 LEU A O 1
ATOM 694 N N . ALA A 1 91 ? 2.690 -0.886 -9.905 1.00 93.75 91 ALA A N 1
ATOM 695 C CA . ALA A 1 91 ? 3.024 -2.221 -10.394 1.00 93.75 91 ALA A CA 1
ATOM 696 C C . ALA A 1 91 ? 2.326 -3.305 -9.559 1.00 93.75 91 ALA A C 1
ATOM 698 O O . ALA A 1 91 ? 1.744 -4.237 -10.103 1.00 93.75 91 ALA A O 1
ATOM 699 N N . CYS A 1 92 ? 2.311 -3.142 -8.232 1.00 97.06 92 CYS A N 1
ATOM 700 C CA . CYS A 1 92 ? 1.620 -4.066 -7.338 1.00 97.06 92 CYS A CA 1
ATOM 701 C C . CYS A 1 92 ? 0.133 -4.180 -7.668 1.00 97.06 92 CYS A C 1
ATOM 703 O O . CYS A 1 92 ? -0.349 -5.287 -7.875 1.00 97.06 92 CYS A O 1
ATOM 705 N N . SER A 1 93 ? -0.562 -3.044 -7.761 1.00 96.25 93 SER A N 1
ATOM 706 C CA . SER A 1 93 ? -1.995 -2.966 -8.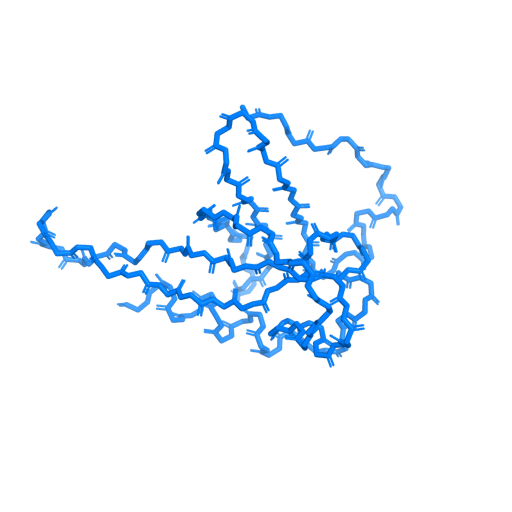055 1.00 96.25 93 SER A CA 1
ATOM 707 C C . SER A 1 93 ? -2.341 -3.630 -9.391 1.00 96.25 93 SER A C 1
ATOM 709 O O . SER A 1 93 ? -3.314 -4.372 -9.463 1.00 96.25 93 SER A O 1
ATOM 711 N N . ALA A 1 94 ? -1.493 -3.464 -10.413 1.00 93.81 94 ALA A N 1
ATOM 712 C CA . ALA A 1 94 ? -1.655 -4.120 -11.713 1.00 93.81 94 ALA A CA 1
ATOM 713 C C . ALA A 1 94 ? -1.431 -5.647 -11.679 1.00 93.81 94 ALA A C 1
ATOM 715 O O . ALA A 1 94 ? -1.959 -6.361 -12.526 1.00 93.81 94 ALA A O 1
ATOM 716 N N . HIS A 1 95 ? -0.654 -6.155 -10.718 1.00 95.69 95 HIS A N 1
ATOM 717 C CA . HIS A 1 95 ? -0.384 -7.587 -10.548 1.00 95.69 95 HIS A CA 1
ATOM 718 C C . HIS A 1 95 ? -1.354 -8.288 -9.581 1.00 95.69 95 HIS A C 1
ATOM 720 O O . HIS A 1 95 ? -1.246 -9.500 -9.384 1.00 95.69 95 HIS A O 1
ATOM 726 N N . VAL A 1 96 ? -2.276 -7.566 -8.933 1.00 96.44 96 VAL A N 1
ATOM 727 C CA . VAL A 1 96 ? -3.256 -8.188 -8.035 1.00 96.44 96 VAL A CA 1
ATOM 728 C C . VAL A 1 96 ? -4.279 -8.979 -8.852 1.00 96.44 96 VAL A C 1
ATOM 730 O O . VAL A 1 96 ? -5.030 -8.416 -9.639 1.00 96.44 96 VAL A O 1
ATOM 733 N N . GLN A 1 97 ? -4.325 -10.293 -8.626 1.00 95.00 97 GLN A N 1
ATOM 734 C CA . GLN A 1 97 ? -5.279 -11.205 -9.274 1.00 95.00 97 GLN A CA 1
ATOM 735 C C . GLN A 1 97 ? -6.547 -11.460 -8.443 1.00 95.00 97 GLN A C 1
ATOM 737 O O . GLN A 1 97 ? -7.563 -11.872 -8.988 1.00 95.00 97 GLN A O 1
ATOM 742 N N . SER A 1 98 ? -6.485 -11.232 -7.130 1.00 94.56 98 SER A N 1
ATOM 743 C CA . SER A 1 98 ? -7.620 -11.317 -6.206 1.00 94.56 98 SER A CA 1
ATOM 744 C C . SER A 1 98 ? -7.437 -10.304 -5.076 1.00 94.56 98 SER A C 1
ATOM 746 O O . SER A 1 98 ? -6.315 -10.117 -4.591 1.00 94.56 98 SER A O 1
ATOM 748 N N . THR A 1 99 ? -8.528 -9.667 -4.643 1.00 94.44 99 THR A N 1
ATOM 749 C CA . THR A 1 99 ? -8.511 -8.721 -3.521 1.00 94.44 99 THR A CA 1
ATOM 750 C C . THR A 1 99 ? -8.458 -9.403 -2.157 1.00 94.44 99 THR A C 1
ATOM 752 O O . THR A 1 99 ? -8.127 -8.727 -1.191 1.00 94.44 99 THR A O 1
ATOM 755 N N . ASP A 1 100 ? -8.649 -10.726 -2.065 1.00 95.88 100 ASP A N 1
ATOM 756 C CA . ASP A 1 100 ? -8.788 -11.459 -0.793 1.00 95.88 100 ASP A CA 1
ATOM 757 C C . ASP A 1 100 ? -7.677 -11.151 0.221 1.00 95.88 100 ASP A C 1
ATOM 759 O O . ASP A 1 100 ? -7.942 -10.934 1.401 1.00 95.88 100 ASP A O 1
ATOM 763 N N . ARG A 1 101 ? -6.416 -11.089 -0.230 1.00 95.88 101 ARG A N 1
ATOM 764 C CA . ARG A 1 101 ? -5.266 -10.798 0.647 1.00 95.88 101 ARG A CA 1
ATOM 765 C C . ARG A 1 101 ? -5.238 -9.349 1.124 1.00 95.88 101 ARG A C 1
ATOM 767 O O . ARG A 1 101 ? -4.866 -9.083 2.265 1.00 95.88 101 ARG A O 1
ATOM 774 N N . LEU A 1 102 ? -5.624 -8.416 0.255 1.00 95.50 102 LEU A N 1
ATOM 775 C CA . LEU A 1 102 ? -5.733 -7.005 0.612 1.00 95.50 102 LEU A CA 1
ATOM 776 C C . LEU A 1 102 ? -6.912 -6.783 1.569 1.00 95.50 102 LEU A C 1
ATOM 778 O O . LEU A 1 102 ? -6.765 -6.087 2.571 1.00 95.50 102 LEU A O 1
ATOM 782 N N . ASP A 1 103 ? -8.048 -7.424 1.298 1.00 95.38 103 ASP A N 1
ATOM 783 C CA . ASP A 1 103 ? -9.245 -7.373 2.131 1.00 95.38 103 ASP A CA 1
ATOM 784 C C . ASP A 1 103 ? -9.014 -7.998 3.506 1.00 95.38 103 ASP A C 1
ATOM 786 O O . ASP A 1 103 ? -9.429 -7.422 4.511 1.00 95.38 103 ASP A O 1
ATOM 790 N N . ALA A 1 104 ? -8.315 -9.133 3.579 1.00 94.50 104 ALA A N 1
ATOM 791 C CA . ALA A 1 104 ? -7.926 -9.756 4.841 1.00 94.50 104 ALA A CA 1
ATOM 792 C C . ALA A 1 104 ? -7.039 -8.823 5.677 1.00 94.50 104 ALA A C 1
ATOM 794 O O . ALA A 1 104 ? -7.309 -8.622 6.859 1.00 94.50 104 ALA A O 1
ATOM 795 N N . PHE A 1 105 ? -6.043 -8.187 5.052 1.00 94.69 105 PHE A N 1
ATOM 796 C CA . PHE A 1 105 ? -5.175 -7.222 5.726 1.00 94.69 105 PHE A CA 1
ATOM 797 C C . PHE A 1 105 ? -5.950 -6.006 6.261 1.00 94.69 105 PHE A C 1
ATOM 799 O O . PHE A 1 105 ? -5.749 -5.587 7.400 1.00 94.69 105 PHE A O 1
ATOM 806 N N . ILE A 1 106 ? -6.868 -5.443 5.469 1.00 93.88 106 ILE A N 1
ATOM 807 C CA . ILE A 1 106 ? -7.696 -4.306 5.902 1.00 93.88 106 ILE A CA 1
ATOM 808 C C . ILE A 1 106 ? -8.652 -4.712 7.031 1.00 93.88 106 ILE A C 1
ATOM 810 O O . ILE A 1 106 ? -8.858 -3.932 7.963 1.00 93.88 106 ILE A O 1
ATOM 814 N N . ARG A 1 107 ? -9.218 -5.920 6.967 1.00 92.94 107 ARG A N 1
ATOM 815 C CA . ARG A 1 107 ? -10.096 -6.471 8.005 1.00 92.94 107 ARG A CA 1
ATOM 816 C C . ARG A 1 107 ? -9.356 -6.629 9.331 1.00 92.94 107 ARG A C 1
ATOM 818 O O . ARG A 1 107 ? -9.879 -6.213 10.358 1.00 92.94 107 ARG A O 1
ATOM 825 N N . GLU A 1 108 ? -8.134 -7.158 9.295 1.00 91.19 108 GLU A N 1
ATOM 826 C CA . GLU A 1 108 ? -7.271 -7.317 10.472 1.00 91.19 108 GLU A CA 1
ATOM 827 C C . GLU A 1 108 ? -6.904 -5.964 11.104 1.00 91.19 108 GLU A C 1
ATOM 829 O O . GLU A 1 108 ? -6.905 -5.815 12.319 1.00 91.19 108 GLU A O 1
ATOM 834 N N . LEU A 1 109 ? -6.669 -4.928 10.295 1.00 88.38 109 LEU A N 1
ATOM 835 C CA . LEU A 1 109 ? -6.400 -3.580 10.811 1.00 88.38 109 LEU A CA 1
ATOM 836 C C . LEU A 1 109 ? -7.598 -2.919 11.501 1.00 88.38 109 LEU A C 1
ATOM 838 O O . LEU A 1 109 ? -7.417 -1.971 12.268 1.00 88.38 109 LEU A O 1
ATOM 842 N N . LYS A 1 110 ? -8.816 -3.360 11.180 1.00 83.00 110 LYS A N 1
ATOM 843 C CA . LYS A 1 110 ? -10.068 -2.795 11.696 1.00 83.00 110 LYS A CA 1
ATOM 844 C C . LYS A 1 110 ? -10.696 -3.616 12.826 1.00 83.00 110 LYS A C 1
ATOM 846 O O . LYS A 1 110 ? -11.705 -3.159 13.372 1.00 83.00 110 LYS A O 1
ATOM 851 N N . SER A 1 111 ? -10.156 -4.796 13.142 1.00 76.44 111 SER A N 1
ATOM 852 C CA . SER A 1 111 ? -10.631 -5.649 14.242 1.00 76.44 111 SER A CA 1
ATOM 853 C C . SER A 1 111 ? -10.326 -5.027 15.599 1.00 76.44 111 SER A C 1
ATOM 855 O O . SER A 1 111 ? -11.262 -4.934 16.423 1.00 76.44 111 SER A O 1
#

Radius of gyration: 13.85 Å; Cα contacts (8 Å, |Δi|>4): 198; chains: 1; bounding box: 36×27×43 Å

Secondary structure (DSSP, 8-state):
--PPP--HHHHTT-SEEEEEETTTTEEEEEEEETTEEEEEEEEEEEEEEEEE-TTT--EEEEEEEEEEEE-TT-TT-EEEEEEEEES-HHHHHHH-S-SHHHHHHHHHHH-

Solvent-accessible surface area (backbone atoms only — not comparable to full-atom values): 6436 Å² total; per-residue (Å²): 141,79,83,83,91,73,60,68,82,58,59,78,66,43,66,36,50,46,53,74,42,76,91,76,43,27,32,41,38,38,32,70,48,96,93,36,86,42,79,49,60,26,41,50,48,77,50,99,57,68,38,65,16,62,52,41,64,46,81,34,60,20,16,46,34,37,29,72,27,80,51,90,89,50,96,85,57,75,49,69,53,73,45,42,30,49,68,52,31,65,65,34,23,71,51,44,87,56,62,64,49,50,45,51,52,54,50,64,53,69,108

pLDDT: mean 89.2, std 10.72, range [53.53, 98.31]

InterPro domains:
  IPR032330 Elongation factor G-binding protein, C-terminal treble-clef zinc-finger [PF16571] (4-101)

Mean predicted aligned error: 4.85 Å

Foldseek 3Di:
DDFDDDDPVLVVQFQKGKDADPVVQKIWIWHDEPNDTDIFMFHWAWDPAFDQALFLRDGARWTKGKTWADDPDDPPDIDIDITTHHNDRSVSRNSGPDCVSVNVVVVVSDD

Organism: NCBI:txid1265820

Nearest PDB structures (foldseek):
  4adn-assembly1_A  TM=8.644E-01  e=9.319E-10  Staphylococcus aureus
  4ado-assembly1_A  TM=8.557E-01  e=6.138E-09  Staphylococcus aureus
  2yb5-assembly2_F  TM=8.025E-01  e=2.379E-08  Staphylococcus aureus
  2yb5-assembly1_A  TM=7.656E-01  e=4.022E-07  Staphylococcus aureus

Sequence (111 aa):
MKAPTLPDTKMERLVFLGWNDTGAQKKFIIAKHDGQLTGVQGSFTPVSKKGICAFCHQNERVGLFKADIKAKGNTDNFRAIGQYICADSLACSAHVQSTDRLDAFIRELKS